Protein AF-A0A972WG57-F1 (afdb_monomer_lite)

Secondary structure (DSSP, 8-state):
-EEEEEEETTTTEEEEEETTS-EEEEEHHHHTTPPP---PPPS-SGGGGT--TTTTBTBPTTPPPTTSS-TTHHHHT-

Sequence (78 aa):
MFEVVAVDEDDGTIEIQQFDGTIGELEIENWAQMLLLEVSPPEDWSGSVDMDPDDYVGTKEGEMPSGFHDPLEFLDNL

Radius of gyration: 14.98 Å; chains: 1; bounding box: 27×37×38 Å

pLDDT: mean 80.75, std 10.83, range [61.47, 96.69]

Structure (mmCIF, N/CA/C/O backbone):
data_AF-A0A972WG57-F1
#
_entry.id   AF-A0A972WG57-F1
#
loop_
_atom_site.group_PDB
_atom_site.id
_atom_site.type_symbol
_atom_site.label_atom_id
_atom_site.label_alt_id
_atom_site.label_comp_id
_atom_site.label_asym_id
_atom_site.label_entity_id
_atom_site.label_seq_id
_atom_site.pdbx_PDB_ins_code
_atom_site.Cartn_x
_atom_site.Cartn_y
_atom_site.Cartn_z
_atom_site.occupancy
_atom_site.B_iso_or_equiv
_atom_site.auth_seq_id
_atom_site.auth_comp_id
_atom_site.auth_asym_id
_atom_site.auth_atom_id
_atom_site.pdbx_PDB_model_num
ATOM 1 N N . MET A 1 1 ? 1.448 6.978 -4.898 1.00 78.88 1 MET A N 1
ATOM 2 C CA . MET A 1 1 ? 0.512 5.986 -5.453 1.00 78.88 1 MET A CA 1
ATOM 3 C C . MET A 1 1 ? 0.693 4.716 -4.650 1.00 78.88 1 MET A C 1
ATOM 5 O O . MET A 1 1 ? 1.827 4.459 -4.258 1.00 78.88 1 MET A O 1
ATOM 9 N N . PHE A 1 2 ? -0.383 3.994 -4.380 1.00 85.94 2 PHE A N 1
ATOM 10 C CA . PHE A 1 2 ? -0.343 2.664 -3.784 1.00 85.94 2 PHE A CA 1
ATOM 11 C C . PHE A 1 2 ? -1.412 1.802 -4.455 1.00 85.94 2 PHE A C 1
ATOM 13 O O . PHE A 1 2 ? -2.352 2.346 -5.043 1.00 85.94 2 PHE A O 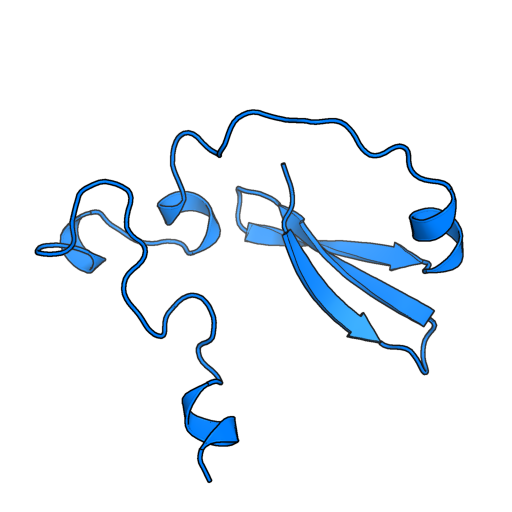1
ATOM 20 N N . GLU A 1 3 ? -1.267 0.492 -4.347 1.00 85.62 3 GLU A N 1
ATOM 21 C CA . GLU A 1 3 ? -2.250 -0.499 -4.782 1.00 85.62 3 GLU A CA 1
ATOM 22 C C . GLU A 1 3 ? -2.778 -1.267 -3.567 1.00 85.62 3 GLU A C 1
ATOM 24 O O . GLU A 1 3 ? -2.028 -1.502 -2.624 1.00 85.62 3 GLU A O 1
ATOM 29 N N . VAL A 1 4 ? -4.063 -1.630 -3.568 1.00 90.12 4 VAL A N 1
ATOM 30 C CA . VAL A 1 4 ? -4.626 -2.551 -2.569 1.00 90.12 4 VAL A CA 1
ATOM 31 C C . VAL A 1 4 ? -4.399 -3.970 -3.066 1.00 90.12 4 VAL A C 1
ATOM 33 O O . VAL A 1 4 ? -4.896 -4.316 -4.135 1.00 90.12 4 VAL A O 1
ATOM 36 N N . VAL A 1 5 ? -3.677 -4.774 -2.289 1.00 90.38 5 VAL A N 1
ATOM 37 C CA . VAL A 1 5 ? -3.277 -6.135 -2.684 1.00 90.38 5 VAL A CA 1
ATOM 38 C C . VAL A 1 5 ? -4.018 -7.226 -1.913 1.00 90.38 5 VAL A C 1
ATOM 40 O O . VAL A 1 5 ? -4.164 -8.334 -2.421 1.00 90.38 5 VAL A O 1
ATOM 43 N N . ALA A 1 6 ? -4.540 -6.914 -0.724 1.00 92.56 6 ALA A N 1
ATOM 44 C CA . ALA A 1 6 ? -5.394 -7.816 0.041 1.00 92.56 6 ALA A CA 1
ATOM 45 C C . ALA A 1 6 ? -6.366 -7.046 0.944 1.00 92.56 6 ALA A C 1
ATOM 47 O O . ALA A 1 6 ? -6.110 -5.908 1.350 1.00 92.56 6 ALA A O 1
ATOM 48 N N . VAL A 1 7 ? -7.486 -7.693 1.263 1.00 94.62 7 VAL A N 1
ATOM 49 C CA . VAL A 1 7 ? -8.474 -7.228 2.240 1.00 94.62 7 VAL A CA 1
ATOM 50 C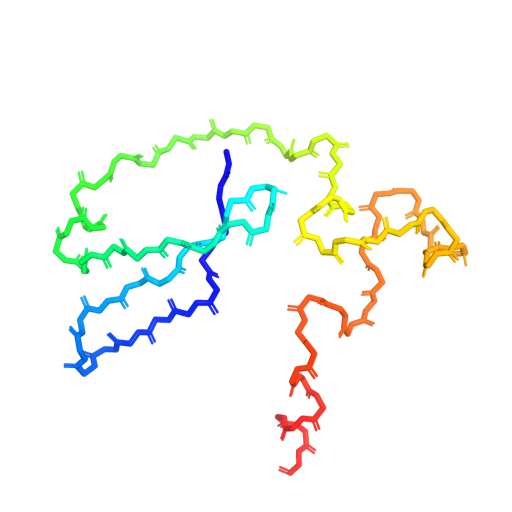 C . VAL A 1 7 ? -8.824 -8.409 3.135 1.00 94.62 7 VAL A C 1
ATOM 52 O O . VAL A 1 7 ? -9.303 -9.426 2.634 1.00 94.62 7 VAL A O 1
ATOM 55 N N . ASP A 1 8 ? -8.597 -8.265 4.437 1.00 95.19 8 ASP A N 1
ATOM 56 C CA . ASP A 1 8 ? -9.020 -9.233 5.445 1.00 95.19 8 ASP A CA 1
ATOM 57 C C . ASP A 1 8 ? -10.213 -8.659 6.217 1.00 95.19 8 ASP A C 1
ATOM 59 O O . ASP A 1 8 ? -10.092 -7.716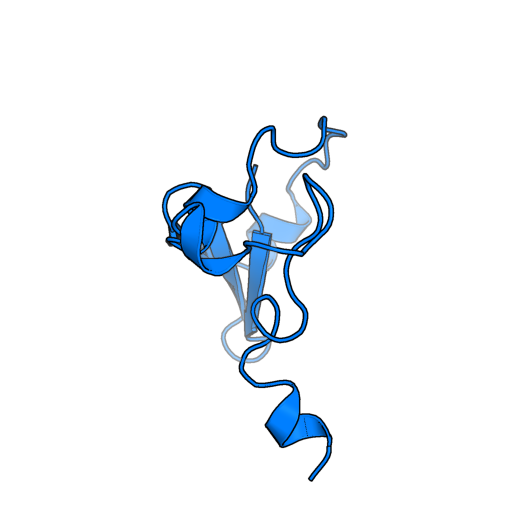 7.001 1.00 95.19 8 ASP A O 1
ATOM 63 N N . GLU A 1 9 ? -11.403 -9.195 5.952 1.00 92.94 9 GLU A N 1
ATOM 64 C CA . GLU A 1 9 ? -12.631 -8.741 6.608 1.00 92.94 9 GLU A CA 1
ATOM 65 C C . GLU A 1 9 ? -12.764 -9.254 8.047 1.00 92.94 9 GLU A C 1
ATOM 67 O O . GLU A 1 9 ? -13.438 -8.606 8.854 1.00 92.94 9 GLU A O 1
ATOM 72 N N . ASP A 1 10 ? -12.149 -10.396 8.368 1.00 95.75 10 ASP A N 1
ATOM 73 C CA . ASP A 1 10 ? -12.225 -11.003 9.697 1.00 95.75 10 ASP A CA 1
ATOM 74 C C . ASP A 1 10 ? -11.327 -10.236 10.679 1.00 95.75 10 ASP A C 1
ATOM 76 O O . ASP A 1 10 ? -11.758 -9.922 11.795 1.00 95.75 10 ASP A O 1
ATOM 80 N N . ASP A 1 11 ? -10.118 -9.878 10.236 1.00 95.69 11 ASP A N 1
ATOM 81 C CA . ASP A 1 11 ? -9.160 -9.086 11.016 1.00 95.69 11 ASP A CA 1
ATOM 82 C C . ASP A 1 11 ? -9.356 -7.568 10.839 1.00 95.69 11 ASP A C 1
ATOM 84 O O . ASP A 1 11 ? -8.876 -6.780 11.655 1.00 95.69 11 ASP A O 1
ATOM 88 N N . GLY A 1 12 ? -10.134 -7.139 9.839 1.00 95.88 12 GLY A N 1
ATOM 89 C CA . GLY A 1 12 ? -10.487 -5.735 9.622 1.00 95.88 12 GLY A CA 1
ATOM 90 C C . GLY A 1 12 ? -9.344 -4.897 9.048 1.00 95.88 12 GLY A C 1
ATOM 91 O O . GLY A 1 12 ? -9.260 -3.698 9.330 1.00 95.88 12 GLY A O 1
ATOM 92 N N . THR A 1 13 ? -8.480 -5.499 8.233 1.00 96.69 13 THR A N 1
ATOM 93 C CA . THR A 1 13 ? -7.271 -4.868 7.696 1.00 96.69 13 THR A CA 1
ATOM 94 C C . THR A 1 13 ? -7.252 -4.849 6.168 1.00 96.69 13 THR A C 1
ATOM 96 O O . THR A 1 13 ? -7.918 -5.621 5.475 1.00 96.69 13 THR A O 1
ATOM 99 N N . ILE A 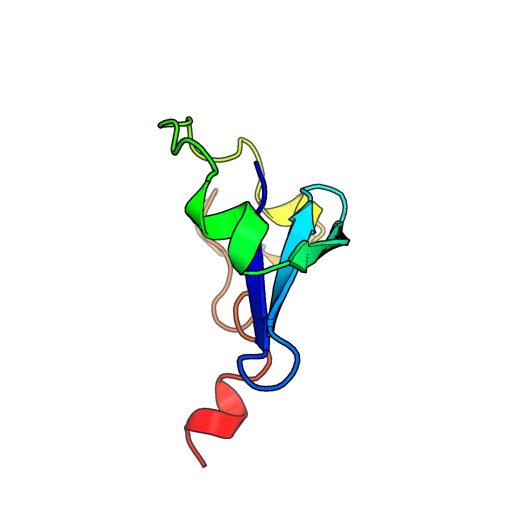1 14 ? -6.501 -3.897 5.620 1.00 96.25 14 ILE A N 1
ATOM 100 C CA . ILE A 1 14 ? -6.256 -3.732 4.189 1.00 96.25 14 ILE A CA 1
ATOM 101 C C . ILE A 1 14 ? -4.750 -3.640 3.988 1.00 96.25 14 ILE A C 1
ATOM 103 O O . ILE A 1 14 ? -4.100 -2.757 4.554 1.00 96.25 14 ILE A O 1
ATOM 107 N N . GLU A 1 15 ? -4.201 -4.506 3.145 1.00 95.81 15 GLU A N 1
ATOM 108 C CA . GLU A 1 15 ? -2.794 -4.455 2.763 1.00 95.81 15 GLU A CA 1
ATOM 109 C C . GLU A 1 15 ? -2.622 -3.590 1.515 1.00 95.81 15 GLU A C 1
ATOM 111 O O . GLU A 1 15 ? -3.309 -3.759 0.500 1.00 95.81 15 GLU A O 1
ATOM 116 N N . ILE A 1 16 ? -1.684 -2.649 1.596 1.00 92.94 16 ILE A N 1
ATOM 117 C CA . ILE A 1 16 ? -1.319 -1.748 0.509 1.00 92.94 16 ILE A CA 1
ATOM 118 C C . ILE A 1 16 ? 0.130 -1.972 0.085 1.00 92.94 16 ILE A C 1
ATOM 120 O O . ILE A 1 16 ? 1.022 -2.095 0.921 1.00 92.94 16 ILE A O 1
ATOM 124 N N . GLN A 1 17 ? 0.378 -1.967 -1.220 1.00 89.50 17 GLN A N 1
ATOM 125 C CA . GLN A 1 17 ? 1.719 -1.997 -1.788 1.00 89.50 17 GLN A CA 1
ATOM 126 C C . GLN A 1 17 ? 2.118 -0.605 -2.288 1.00 89.50 17 GLN A C 1
ATOM 128 O O . GLN A 1 17 ? 1.389 0.058 -3.031 1.00 89.50 17 GLN A O 1
ATOM 133 N N . GLN A 1 18 ? 3.306 -0.165 -1.883 1.00 88.12 18 GLN A N 1
ATOM 134 C CA . GLN A 1 18 ? 3.956 1.040 -2.384 1.00 88.12 18 GLN A CA 1
ATOM 135 C C . GLN A 1 18 ? 4.738 0.738 -3.669 1.00 88.12 18 GLN A C 1
ATOM 137 O O . GLN A 1 18 ? 5.092 -0.402 -3.942 1.00 88.12 18 GLN A O 1
ATOM 142 N N . PHE A 1 19 ? 5.069 1.775 -4.443 1.00 82.56 19 PHE A N 1
ATOM 143 C CA . PHE A 1 19 ? 5.794 1.616 -5.714 1.00 82.56 19 PHE A CA 1
ATOM 144 C C . PHE A 1 19 ? 7.135 0.870 -5.595 1.00 82.56 19 PHE A C 1
ATOM 146 O O . PHE A 1 19 ? 7.548 0.222 -6.544 1.00 82.56 19 PHE A O 1
ATOM 153 N N . ASP A 1 20 ? 7.810 0.948 -4.449 1.00 82.50 20 ASP A N 1
ATOM 154 C CA . ASP A 1 20 ? 9.074 0.243 -4.195 1.00 82.50 20 ASP A CA 1
ATOM 155 C C . ASP A 1 20 ? 8.884 -1.204 -3.699 1.00 82.50 20 ASP A C 1
ATOM 157 O O . ASP A 1 20 ? 9.815 -1.799 -3.158 1.00 82.50 20 ASP A O 1
ATOM 161 N N . GLY A 1 21 ? 7.668 -1.744 -3.814 1.00 82.69 21 GLY A N 1
ATOM 162 C CA . GLY A 1 21 ? 7.306 -3.082 -3.353 1.00 82.69 21 GLY A CA 1
ATOM 163 C C . GLY A 1 21 ? 7.050 -3.181 -1.846 1.00 82.69 21 GLY A C 1
ATOM 164 O O . GLY A 1 21 ? 6.661 -4.246 -1.365 1.00 82.69 21 GLY A O 1
ATOM 165 N N . THR A 1 22 ? 7.224 -2.098 -1.076 1.00 89.44 22 THR A N 1
ATOM 166 C CA . THR A 1 22 ? 6.962 -2.115 0.370 1.00 89.44 22 THR A CA 1
ATOM 167 C C . THR A 1 22 ? 5.487 -2.387 0.646 1.00 89.44 22 THR A C 1
ATOM 169 O O . THR A 1 22 ? 4.620 -1.651 0.174 1.00 89.44 22 THR A O 1
ATOM 172 N N . ILE A 1 23 ? 5.215 -3.398 1.474 1.00 93.19 23 ILE A N 1
ATOM 173 C CA . ILE A 1 23 ? 3.871 -3.704 1.969 1.00 93.19 23 ILE A CA 1
ATOM 174 C C . ILE A 1 23 ? 3.613 -2.946 3.272 1.00 93.19 23 ILE A C 1
ATOM 176 O O . ILE A 1 23 ? 4.432 -2.960 4.195 1.00 93.19 23 ILE A O 1
ATOM 180 N N . GLY A 1 24 ? 2.470 -2.272 3.330 1.00 93.94 24 GLY A N 1
ATOM 181 C CA . GLY A 1 24 ? 1.919 -1.644 4.521 1.00 93.94 24 GLY A CA 1
ATOM 182 C C . GLY A 1 24 ? 0.518 -2.168 4.818 1.00 93.94 24 GLY A C 1
ATOM 183 O O . GLY A 1 24 ? -0.134 -2.746 3.957 1.00 93.94 24 GLY A O 1
ATOM 184 N N . GLU A 1 25 ? 0.051 -1.927 6.035 1.00 96.31 25 GLU A N 1
ATOM 185 C CA . GLU A 1 25 ? -1.268 -2.345 6.508 1.00 96.31 25 GLU A CA 1
ATOM 186 C C . GLU A 1 25 ? -2.049 -1.124 6.999 1.00 96.31 25 GLU A C 1
ATOM 188 O O . GLU A 1 25 ? -1.488 -0.204 7.609 1.00 96.31 25 GLU A O 1
ATOM 193 N N . LEU A 1 26 ? -3.347 -1.108 6.715 1.00 95.25 26 LEU A N 1
ATOM 194 C CA . LEU A 1 26 ? -4.293 -0.103 7.168 1.00 95.25 26 LEU A CA 1
ATOM 195 C C . LEU A 1 26 ? -5.488 -0.777 7.841 1.00 95.25 26 LEU A C 1
ATOM 197 O O . LEU A 1 26 ? -6.075 -1.702 7.296 1.00 95.25 26 LEU A O 1
ATOM 201 N N . GLU A 1 27 ? -5.917 -0.231 8.973 1.00 96.25 27 GLU A N 1
ATOM 202 C CA . GLU A 1 27 ? -7.213 -0.567 9.573 1.00 96.25 27 GLU A CA 1
ATOM 203 C C . GLU A 1 27 ? -8.360 -0.142 8.642 1.00 96.25 27 GLU A C 1
ATOM 205 O O . GLU A 1 27 ? -8.371 0.982 8.118 1.00 96.25 27 GLU A O 1
ATOM 210 N N . ILE A 1 28 ? -9.380 -0.986 8.494 1.00 93.94 28 ILE A N 1
ATOM 211 C CA . ILE A 1 28 ? -10.541 -0.720 7.631 1.00 93.94 28 ILE A CA 1
ATOM 212 C C . ILE A 1 28 ? -11.311 0.543 8.055 1.00 93.94 28 ILE A C 1
ATOM 214 O O . ILE A 1 28 ? -11.860 1.275 7.226 1.00 93.94 28 ILE A O 1
ATOM 218 N N . GLU A 1 29 ? -11.294 0.864 9.351 1.00 93.25 29 GLU A N 1
ATOM 219 C CA . GLU A 1 29 ? -11.887 2.088 9.896 1.00 93.25 29 GLU A CA 1
ATOM 220 C C . GLU A 1 29 ? -11.155 3.351 9.426 1.00 93.25 29 GLU A C 1
ATOM 222 O O . GLU A 1 29 ? -11.787 4.391 9.213 1.00 93.25 29 GLU A O 1
ATOM 227 N N . ASN A 1 30 ? -9.831 3.265 9.248 1.00 92.62 30 ASN A N 1
ATOM 228 C CA . ASN A 1 30 ? -9.019 4.362 8.731 1.00 92.62 30 ASN A CA 1
ATOM 229 C C . ASN A 1 30 ? -9.262 4.541 7.234 1.00 92.62 30 ASN A C 1
ATOM 231 O O . ASN A 1 30 ? -9.420 5.675 6.781 1.00 92.62 30 ASN A O 1
ATOM 235 N N . TRP A 1 31 ? -9.358 3.440 6.482 1.00 90.38 31 TRP A N 1
ATOM 236 C CA . TRP A 1 31 ? -9.639 3.460 5.046 1.00 90.38 31 TRP A CA 1
ATOM 237 C C . TRP A 1 31 ? -10.904 4.255 4.707 1.00 90.38 31 TRP A C 1
ATOM 239 O O . TRP A 1 31 ? -10.879 5.138 3.849 1.00 90.38 31 TRP A O 1
ATOM 249 N N . ALA A 1 32 ? -11.993 4.027 5.448 1.00 87.31 32 ALA A N 1
ATOM 250 C CA . ALA A 1 32 ? -13.266 4.724 5.245 1.00 87.31 32 ALA A CA 1
ATOM 251 C C . ALA A 1 32 ? -13.193 6.251 5.465 1.00 87.31 32 ALA A C 1
ATOM 253 O O . ALA A 1 32 ? -14.072 6.987 5.013 1.00 87.31 32 ALA A O 1
ATOM 254 N N . GLN A 1 33 ? -12.168 6.736 6.167 1.00 92.00 33 GLN A N 1
ATOM 255 C CA . GLN A 1 33 ? -11.972 8.154 6.478 1.00 92.00 33 GLN A CA 1
ATOM 256 C C . GLN A 1 33 ? -11.028 8.854 5.490 1.00 92.00 33 GLN A C 1
ATOM 258 O O . GLN A 1 33 ? -10.876 10.078 5.548 1.00 92.00 33 GLN A O 1
ATOM 263 N N . MET A 1 34 ? -10.384 8.107 4.590 1.00 90.19 34 MET A N 1
ATOM 264 C CA . MET A 1 34 ? -9.427 8.658 3.637 1.00 90.19 34 MET A CA 1
ATOM 265 C C . MET A 1 34 ? -10.127 9.409 2.501 1.00 90.19 34 MET A C 1
ATOM 267 O O . MET A 1 34 ? -11.187 9.026 2.007 1.00 90.19 34 MET A O 1
ATOM 271 N N . LEU A 1 35 ? -9.502 10.500 2.058 1.00 89.19 35 LEU A N 1
ATOM 272 C CA . LEU A 1 35 ? -9.954 11.248 0.891 1.00 89.19 35 LEU A CA 1
ATOM 273 C C . LEU A 1 35 ? -9.369 10.626 -0.374 1.00 89.19 35 LEU A C 1
ATOM 275 O O . LEU A 1 35 ? -8.152 10.507 -0.509 1.00 89.19 35 LEU A O 1
ATOM 279 N N . LEU A 1 36 ? -10.243 10.295 -1.321 1.00 84.00 36 LEU A N 1
ATOM 280 C CA . LEU A 1 36 ? -9.835 9.872 -2.653 1.00 84.00 36 LEU A CA 1
ATOM 281 C C . LEU A 1 36 ? -9.452 11.101 -3.480 1.00 84.00 36 LEU A C 1
ATOM 283 O O . LEU A 1 36 ? -10.220 12.061 -3.583 1.00 84.00 36 LEU A O 1
ATOM 287 N N . LEU A 1 37 ? -8.261 11.060 -4.069 1.00 86.12 37 LEU A N 1
ATOM 288 C CA . LEU A 1 37 ? -7.765 12.078 -4.986 1.00 86.12 37 LEU A CA 1
ATOM 289 C C . LEU A 1 37 ? -7.461 11.424 -6.328 1.00 86.12 37 LEU A C 1
ATOM 291 O O . LEU A 1 37 ? -6.833 10.369 -6.381 1.00 86.12 37 LEU A O 1
ATOM 295 N N . GLU A 1 38 ? -7.897 12.068 -7.407 1.00 83.38 38 GLU A N 1
ATOM 296 C CA . GLU A 1 38 ? -7.498 11.676 -8.754 1.00 83.38 38 GLU A CA 1
ATOM 297 C C . GLU A 1 38 ? -6.007 11.961 -8.946 1.00 83.38 38 GLU A C 1
ATOM 299 O O . GLU A 1 38 ? -5.488 13.007 -8.544 1.00 83.38 38 GLU A O 1
ATOM 304 N N . VAL A 1 39 ? -5.318 11.006 -9.553 1.00 81.81 39 VAL A N 1
ATOM 305 C CA . VAL A 1 39 ? -3.873 11.015 -9.755 1.00 81.81 39 VAL A CA 1
ATOM 306 C C . VAL A 1 39 ? -3.577 10.506 -11.159 1.00 81.81 39 VAL A C 1
ATOM 308 O O . VAL A 1 39 ? -4.305 9.670 -11.691 1.00 81.81 39 VAL A O 1
ATOM 311 N N . SER A 1 40 ? -2.509 11.020 -11.769 1.00 80.00 40 SER A N 1
ATOM 312 C CA . SER A 1 40 ? -2.009 10.483 -13.036 1.00 80.00 40 SER A CA 1
ATOM 313 C C . SER A 1 40 ? -1.619 9.011 -12.869 1.00 80.00 40 SER A C 1
ATOM 315 O O . SER A 1 40 ? -1.161 8.643 -11.783 1.00 80.00 40 SER A O 1
ATOM 317 N N . PRO A 1 41 ? -1.744 8.178 -13.918 1.00 71.06 41 PRO A N 1
ATOM 318 C CA . PRO A 1 41 ? -1.196 6.825 -13.883 1.00 71.06 41 PRO A CA 1
ATOM 319 C C . PRO A 1 41 ? 0.307 6.855 -13.542 1.00 71.06 41 PRO A C 1
ATOM 321 O O . PRO A 1 41 ? 0.969 7.862 -13.827 1.00 71.06 41 PRO A O 1
ATOM 324 N N . PRO A 1 42 ? 0.848 5.793 -12.916 1.00 71.06 42 PRO A N 1
ATOM 325 C CA . PRO A 1 42 ? 2.276 5.705 -12.626 1.00 71.06 42 PRO A CA 1
ATOM 326 C C . PRO A 1 42 ? 3.106 5.822 -13.915 1.00 71.06 42 PRO A C 1
ATOM 328 O O . PRO A 1 42 ? 2.684 5.361 -14.974 1.00 71.06 42 PRO A O 1
ATOM 331 N N . GLU A 1 43 ? 4.273 6.470 -13.827 1.00 74.38 43 GLU A N 1
ATOM 332 C CA . GLU A 1 43 ? 5.182 6.652 -14.976 1.00 74.38 43 GLU A CA 1
ATOM 333 C C . GLU A 1 43 ? 5.808 5.329 -15.431 1.00 74.38 43 GLU A C 1
ATOM 335 O O . GLU A 1 43 ? 6.108 5.158 -16.609 1.00 74.38 43 GLU A O 1
ATOM 340 N N . ASP A 1 44 ? 5.969 4.403 -14.490 1.00 75.94 44 ASP A N 1
ATOM 341 C CA . ASP A 1 44 ? 6.488 3.062 -14.689 1.00 75.94 44 ASP A CA 1
ATOM 342 C C . ASP A 1 44 ? 5.757 2.125 -13.723 1.00 75.94 44 ASP A C 1
ATOM 344 O O . ASP A 1 44 ? 5.577 2.469 -12.556 1.00 75.94 44 ASP A O 1
ATOM 348 N N . TRP A 1 45 ? 5.284 0.982 -14.208 1.00 73.25 45 TRP A N 1
ATOM 349 C CA . TRP A 1 45 ? 4.667 -0.058 -13.381 1.00 73.25 45 TRP A CA 1
ATOM 350 C C . TRP A 1 45 ? 5.665 -1.169 -13.046 1.00 73.25 45 TRP A C 1
ATOM 352 O O . TRP A 1 45 ? 5.446 -1.905 -12.091 1.00 73.25 45 TRP A O 1
ATOM 362 N N . SER A 1 46 ? 6.760 -1.308 -13.807 1.00 75.50 46 SER A N 1
ATOM 363 C CA . SER A 1 46 ? 7.660 -2.460 -13.688 1.00 75.50 46 SER A CA 1
ATOM 364 C C . SER A 1 46 ? 8.422 -2.455 -12.363 1.00 75.50 46 SER A C 1
ATOM 366 O O . SER A 1 46 ? 8.748 -3.517 -11.839 1.00 75.50 46 SER A O 1
ATOM 368 N N . GLY A 1 47 ? 8.627 -1.270 -11.779 1.00 73.12 47 GLY A N 1
ATOM 369 C CA . GLY A 1 47 ? 9.270 -1.102 -10.478 1.00 73.12 47 GLY A CA 1
ATOM 370 C C . GLY A 1 47 ? 8.529 -1.743 -9.300 1.00 73.12 47 GLY A C 1
ATOM 371 O O . GLY A 1 47 ? 9.190 -2.232 -8.394 1.00 73.12 47 GLY A O 1
ATOM 372 N N . SER A 1 48 ? 7.190 -1.807 -9.303 1.00 72.19 48 SER A N 1
ATOM 373 C CA . SER A 1 48 ? 6.444 -2.399 -8.174 1.00 72.19 48 SER A CA 1
ATOM 374 C C . SER A 1 48 ? 6.445 -3.927 -8.172 1.00 72.19 48 SER A C 1
ATOM 376 O O . SER A 1 48 ? 6.127 -4.544 -7.158 1.00 72.19 48 SER A O 1
ATOM 378 N N . VAL A 1 49 ? 6.813 -4.535 -9.299 1.00 73.94 49 VAL A N 1
ATOM 379 C CA . VAL A 1 49 ? 6.852 -5.989 -9.506 1.00 73.94 49 VAL A CA 1
ATOM 380 C C . VAL A 1 49 ? 8.265 -6.495 -9.814 1.00 73.94 49 VAL A C 1
ATOM 382 O O . VAL A 1 49 ? 8.414 -7.620 -10.286 1.00 73.94 49 VAL A O 1
ATOM 385 N N . ASP A 1 50 ? 9.288 -5.669 -9.559 1.00 74.62 50 ASP A N 1
ATOM 386 C CA . ASP A 1 50 ? 10.707 -5.963 -9.809 1.00 74.62 50 ASP A CA 1
ATOM 387 C C . ASP A 1 50 ? 10.982 -6.523 -11.222 1.00 74.62 50 ASP A C 1
ATOM 389 O O . ASP A 1 50 ? 11.819 -7.407 -11.401 1.00 74.62 50 ASP A O 1
ATOM 393 N N . MET A 1 51 ? 10.267 -6.025 -12.238 1.00 74.19 51 MET A N 1
ATOM 394 C CA . MET A 1 51 ? 10.462 -6.468 -13.619 1.00 74.19 51 MET A CA 1
ATOM 395 C C . MET A 1 51 ? 11.586 -5.700 -14.305 1.00 74.19 51 MET A C 1
ATOM 397 O O . MET A 1 51 ? 11.536 -4.469 -14.436 1.00 74.19 51 MET A O 1
ATOM 401 N N . ASP A 1 52 ? 12.545 -6.453 -14.837 1.00 78.44 52 ASP A N 1
ATOM 402 C CA . ASP A 1 52 ? 13.557 -5.933 -15.740 1.00 78.44 52 ASP A CA 1
ATOM 403 C C . ASP A 1 52 ? 12.956 -5.708 -17.140 1.00 78.44 52 ASP A C 1
ATOM 405 O O . ASP A 1 52 ? 12.022 -6.404 -17.546 1.00 78.44 52 ASP A O 1
ATOM 409 N N . PRO A 1 53 ? 13.511 -4.784 -17.947 1.00 74.81 53 PRO A N 1
ATOM 410 C CA . PRO A 1 53 ? 13.079 -4.569 -19.329 1.00 74.81 53 PRO A CA 1
ATOM 411 C C . PRO A 1 53 ? 13.036 -5.828 -20.194 1.00 74.81 53 PRO A C 1
ATOM 413 O O . PRO A 1 53 ? 12.257 -5.895 -21.145 1.00 74.81 53 PRO A O 1
ATOM 416 N N . ASP A 1 54 ? 13.865 -6.816 -19.855 1.00 80.19 54 ASP A N 1
ATOM 417 C CA . ASP A 1 54 ? 13.934 -8.106 -20.532 1.00 80.19 54 ASP A CA 1
ATOM 418 C C . ASP A 1 54 ? 12.712 -9.007 -20.233 1.00 80.19 54 ASP A C 1
ATOM 420 O O . ASP A 1 54 ? 12.357 -9.843 -21.069 1.00 80.19 54 ASP A O 1
ATOM 424 N N . ASP A 1 55 ? 12.019 -8.803 -19.104 1.00 72.88 55 ASP A N 1
ATOM 425 C CA . ASP A 1 55 ? 10.874 -9.617 -18.657 1.00 72.88 55 ASP A CA 1
ATOM 426 C C . ASP A 1 55 ? 9.581 -9.326 -19.433 1.00 72.88 55 ASP A C 1
ATOM 428 O O . ASP A 1 55 ? 8.676 -10.162 -19.493 1.00 72.88 55 ASP A O 1
ATOM 432 N N . TYR A 1 56 ? 9.496 -8.161 -20.079 1.00 69.44 56 TYR A N 1
ATOM 433 C CA . TYR A 1 56 ? 8.333 -7.729 -20.861 1.00 69.44 56 TYR A CA 1
ATOM 434 C C . TYR A 1 56 ? 8.674 -7.430 -22.331 1.00 69.44 56 TYR A C 1
ATOM 436 O O . TYR A 1 56 ? 7.934 -6.753 -23.049 1.00 69.44 56 TYR A O 1
ATOM 444 N N . VAL A 1 57 ? 9.776 -7.991 -22.839 1.00 70.62 57 VAL A N 1
ATOM 445 C CA . VAL A 1 57 ? 10.139 -7.890 -24.260 1.00 70.62 57 VAL A CA 1
ATOM 446 C C . VAL A 1 57 ? 9.051 -8.523 -25.130 1.00 70.62 57 VAL A C 1
ATOM 448 O O . VAL A 1 57 ? 8.845 -9.735 -25.134 1.00 70.62 57 VAL A O 1
ATOM 451 N N . GLY A 1 58 ? 8.379 -7.692 -25.929 1.00 71.38 58 GLY A N 1
ATOM 452 C CA . GLY A 1 58 ? 7.318 -8.117 -26.846 1.00 71.38 58 GLY A CA 1
ATOM 453 C C . GLY A 1 58 ? 5.898 -7.775 -26.389 1.00 71.38 58 GLY A C 1
ATOM 454 O O . GLY A 1 58 ? 4.970 -7.968 -27.179 1.00 71.38 58 GLY A O 1
ATOM 455 N N . THR A 1 59 ? 5.711 -7.222 -25.184 1.00 68.44 59 THR A N 1
ATOM 456 C CA . THR A 1 59 ? 4.469 -6.521 -24.827 1.00 68.44 59 THR A CA 1
ATOM 457 C C . THR A 1 59 ? 4.495 -5.090 -25.361 1.00 68.44 59 THR A C 1
ATOM 459 O O . THR A 1 59 ? 5.546 -4.565 -25.746 1.00 68.44 59 THR A O 1
ATOM 462 N N . LYS A 1 60 ? 3.324 -4.451 -25.479 1.00 66.69 60 LYS A N 1
ATOM 463 C CA . LYS A 1 60 ? 3.309 -3.026 -25.827 1.00 66.69 60 LYS A CA 1
ATOM 464 C C . LYS A 1 60 ? 3.886 -2.230 -24.662 1.00 66.69 60 LYS A C 1
ATOM 466 O O . LYS A 1 60 ? 3.652 -2.558 -23.506 1.00 66.69 60 LYS A O 1
ATOM 471 N N . GLU A 1 61 ? 4.610 -1.169 -24.986 1.00 65.19 61 GLU A N 1
ATOM 472 C CA . GLU A 1 61 ? 5.163 -0.238 -24.004 1.00 65.19 61 GLU A CA 1
ATOM 473 C C . GLU A 1 61 ? 4.038 0.276 -23.084 1.00 65.19 61 GLU A C 1
ATOM 475 O O . GLU A 1 61 ? 3.023 0.787 -23.565 1.00 65.19 61 GLU A O 1
ATOM 480 N N . GLY A 1 62 ? 4.180 0.060 -21.772 1.00 63.22 62 GLY A N 1
ATOM 481 C CA . GLY A 1 62 ? 3.155 0.387 -20.772 1.00 63.22 62 GLY A CA 1
ATOM 482 C C . GLY A 1 62 ? 2.053 -0.664 -20.548 1.00 63.22 62 GLY A C 1
ATOM 483 O O . GLY A 1 62 ? 1.198 -0.437 -19.697 1.00 63.22 62 GLY A O 1
ATOM 484 N N . GLU A 1 63 ? 2.052 -1.807 -21.248 1.00 69.19 63 GLU A N 1
ATOM 485 C CA . GLU A 1 63 ? 1.172 -2.950 -20.938 1.00 69.19 63 GLU A CA 1
ATOM 486 C C . GLU A 1 63 ? 1.894 -3.961 -20.032 1.00 69.19 63 GLU A C 1
ATOM 488 O O . GLU A 1 63 ? 2.920 -4.533 -20.413 1.00 69.19 63 GLU A O 1
ATOM 493 N N . MET A 1 64 ? 1.310 -4.221 -18.857 1.00 68.56 64 MET A N 1
ATOM 494 C CA . MET A 1 64 ? 1.714 -5.325 -17.985 1.00 68.56 64 MET A CA 1
ATOM 495 C C . MET A 1 64 ? 1.467 -6.670 -18.693 1.00 68.56 64 MET A C 1
ATOM 497 O O . MET A 1 64 ? 0.361 -6.880 -19.207 1.00 68.56 64 MET A O 1
ATOM 501 N N . PRO A 1 65 ? 2.440 -7.598 -18.734 1.00 70.75 65 PRO A N 1
ATOM 502 C CA . PRO A 1 65 ? 2.200 -8.948 -19.229 1.00 70.75 65 PRO A CA 1
ATOM 503 C C . PRO A 1 65 ? 1.116 -9.661 -18.398 1.00 70.75 65 PRO A C 1
ATOM 505 O O . PRO A 1 65 ? 1.085 -9.565 -17.171 1.00 70.75 65 PRO A O 1
ATOM 508 N N . SER A 1 66 ? 0.223 -10.400 -19.063 1.00 67.50 66 SER A N 1
ATOM 509 C CA . SER A 1 66 ? -0.849 -11.159 -18.400 1.00 67.50 66 SER A CA 1
ATOM 510 C C . SER A 1 66 ? -0.291 -12.187 -17.406 1.00 67.50 66 SER A C 1
ATOM 512 O O . SER A 1 66 ? 0.655 -12.8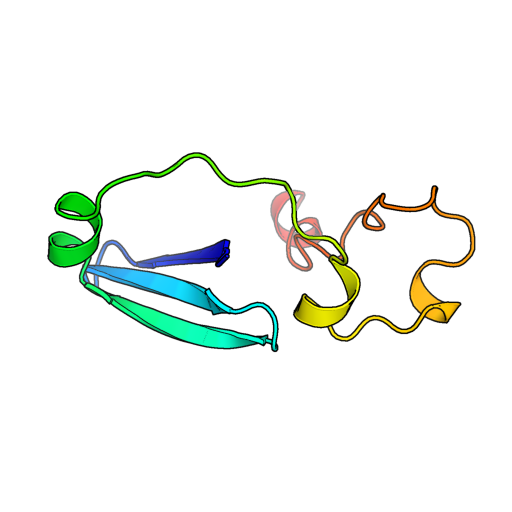98 -17.750 1.00 67.50 66 SER A O 1
ATOM 514 N N . GLY A 1 67 ? -0.910 -12.305 -16.227 1.00 63.69 67 GLY A N 1
ATOM 515 C CA . GLY A 1 67 ? -0.554 -13.277 -15.182 1.00 63.69 67 GLY A CA 1
ATOM 516 C C . GLY A 1 67 ? 0.480 -12.802 -14.152 1.00 63.69 67 GLY A C 1
ATOM 517 O O . GLY A 1 67 ? 0.738 -13.521 -13.194 1.00 63.69 67 GLY A O 1
ATOM 518 N N . PHE A 1 68 ? 1.063 -11.608 -14.309 1.00 65.06 68 PHE A N 1
ATOM 519 C CA . PHE A 1 68 ? 1.957 -11.027 -13.293 1.00 65.06 68 PHE A CA 1
ATOM 520 C C . PHE A 1 68 ? 1.237 -10.140 -12.274 1.00 65.06 68 PHE A C 1
ATOM 522 O O . PHE A 1 68 ? 1.687 -10.039 -11.139 1.00 65.06 68 PHE A O 1
ATOM 529 N N . HIS A 1 69 ? 0.113 -9.533 -12.662 1.00 65.12 69 HIS A N 1
ATOM 530 C CA . HIS A 1 69 ? -0.748 -8.781 -11.745 1.00 65.12 69 HIS A CA 1
ATOM 531 C C . HIS A 1 69 ? -1.520 -9.717 -10.800 1.00 65.12 69 HIS A C 1
ATOM 533 O O . HIS A 1 69 ? -1.818 -9.359 -9.665 1.00 65.12 69 HIS A O 1
ATOM 539 N N . ASP A 1 70 ? -1.824 -10.928 -11.262 1.00 66.88 70 ASP A N 1
ATOM 540 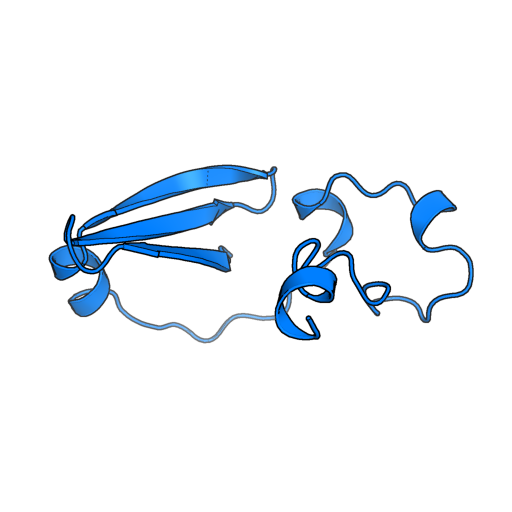C CA . ASP A 1 70 ? -2.508 -11.944 -10.474 1.00 66.88 70 ASP A CA 1
ATOM 541 C C . ASP A 1 70 ? -1.823 -13.301 -10.690 1.00 66.88 70 ASP A C 1
ATOM 543 O O . ASP A 1 70 ? -2.254 -14.118 -11.509 1.00 66.88 70 ASP A O 1
ATOM 547 N N . PRO A 1 71 ? -0.705 -13.553 -9.986 1.00 64.50 71 PRO A N 1
ATOM 548 C CA . PRO A 1 71 ? 0.008 -14.814 -10.097 1.00 64.50 71 PRO A CA 1
ATOM 549 C C . PRO A 1 71 ? -0.809 -15.998 -9.575 1.00 64.50 71 PRO A C 1
ATOM 551 O O . PRO A 1 71 ? -0.357 -17.123 -9.753 1.00 64.50 71 PRO A O 1
ATOM 554 N N . LEU A 1 72 ? -1.973 -15.783 -8.944 1.00 71.31 72 LEU A N 1
ATOM 555 C CA . LEU A 1 72 ? -2.884 -16.832 -8.486 1.00 71.31 72 LEU A CA 1
ATOM 556 C C . LEU A 1 72 ? -4.100 -17.020 -9.403 1.00 71.31 72 LEU A C 1
ATOM 558 O O . LEU A 1 72 ? -4.839 -17.976 -9.191 1.00 71.31 72 LEU A O 1
ATOM 562 N N . GLU A 1 73 ? -4.250 -16.238 -10.476 1.00 72.94 73 GLU A N 1
ATOM 563 C CA . GLU A 1 73 ? -5.348 -16.342 -11.457 1.00 72.94 73 GLU A CA 1
ATOM 564 C C . GLU A 1 73 ? -5.509 -17.774 -12.015 1.00 72.94 73 GLU A C 1
ATOM 566 O O . GLU A 1 73 ? -6.592 -18.232 -12.393 1.00 72.94 73 GLU A O 1
ATOM 571 N N . PHE A 1 74 ? -4.417 -18.543 -12.050 1.00 71.25 74 PHE A N 1
ATOM 572 C CA . PHE A 1 74 ? -4.449 -19.941 -12.477 1.00 71.25 74 PHE A CA 1
ATOM 573 C C . PHE A 1 74 ? -5.210 -20.870 -11.510 1.00 71.25 74 PHE A C 1
ATOM 575 O O . PHE A 1 74 ? -5.669 -21.929 -11.940 1.00 71.25 74 PHE A O 1
ATOM 582 N N . LEU A 1 75 ? -5.328 -20.511 -10.229 1.00 75.56 75 LEU A N 1
ATOM 583 C CA . LEU A 1 75 ? -6.079 -21.259 -9.215 1.00 75.56 75 LEU A CA 1
ATOM 584 C C . LEU A 1 75 ? -7.584 -21.002 -9.310 1.00 75.56 75 LEU A C 1
ATOM 586 O O . LEU A 1 75 ? -8.361 -21.916 -9.047 1.00 75.56 75 LEU A O 1
ATOM 590 N N . ASP A 1 76 ? -7.993 -19.812 -9.743 1.00 75.25 76 ASP A N 1
ATOM 591 C CA . ASP A 1 76 ? -9.408 -19.437 -9.878 1.00 75.25 76 ASP A CA 1
ATOM 592 C C . ASP A 1 76 ? -10.119 -20.178 -11.020 1.00 75.25 76 ASP A C 1
ATOM 594 O O . ASP A 1 76 ? -11.345 -20.288 -11.052 1.00 75.25 76 ASP A O 1
ATOM 598 N N . ASN A 1 77 ? -9.341 -20.718 -11.960 1.00 69.50 77 ASN A N 1
ATOM 599 C CA . ASN A 1 77 ? -9.821 -21.506 -13.093 1.00 69.50 77 ASN A CA 1
ATOM 600 C C . ASN A 1 77 ? -9.894 -23.024 -12.813 1.00 69.50 77 ASN A C 1
ATOM 602 O O . ASN A 1 77 ? -10.093 -23.801 -13.756 1.00 69.50 77 ASN A O 1
ATOM 606 N N . LEU A 1 78 ? -9.695 -23.454 -11.559 1.00 61.47 78 LEU A N 1
ATOM 607 C CA . LEU A 1 78 ? -9.668 -24.864 -11.146 1.00 61.47 78 LEU A CA 1
ATOM 608 C C . LEU A 1 78 ? -11.029 -25.410 -10.678 1.00 61.47 78 LEU A C 1
ATOM 610 O O . LEU A 1 78 ? -11.806 -24.671 -10.036 1.00 61.47 78 LEU A O 1
#

Foldseek 3Di:
DWDFDDADPVVQKTWIADLQLDIDIDHVVVVVVDDDDDDDDDPDNCNNQVDDPVNQPPPPVPDDPPCSSPVCVVVVVD